Protein AF-A0A1Y1M152-F1 (afdb_monomer_lite)

Organism: Photinus pyralis (NCBI:txid7054)

Structure (mmCIF, N/CA/C/O backbone):
data_AF-A0A1Y1M152-F1
#
_entry.id   AF-A0A1Y1M152-F1
#
loop_
_atom_site.group_PDB
_atom_site.id
_atom_site.type_symbol
_atom_site.label_atom_id
_atom_site.label_alt_id
_atom_site.label_comp_id
_atom_site.label_asym_id
_atom_site.label_entity_id
_atom_site.label_seq_id
_atom_site.pdbx_PDB_ins_code
_atom_site.Cartn_x
_atom_site.Cartn_y
_atom_site.Cartn_z
_atom_site.occupancy
_atom_site.B_iso_or_equiv
_atom_site.auth_seq_id
_atom_site.auth_comp_id
_atom_site.auth_asym_id
_atom_site.auth_atom_id
_atom_site.pdbx_PDB_model_num
ATOM 1 N N . ALA A 1 1 ? 13.445 -6.075 -23.088 1.00 83.88 1 ALA A N 1
ATOM 2 C CA . ALA A 1 1 ? 14.106 -5.167 -22.137 1.00 83.88 1 ALA A CA 1
ATOM 3 C C . ALA A 1 1 ? 15.263 -5.867 -21.452 1.00 83.88 1 ALA A C 1
ATOM 5 O O . ALA A 1 1 ? 16.391 -5.562 -21.796 1.00 83.88 1 ALA A O 1
ATOM 6 N N . ILE A 1 2 ? 14.992 -6.873 -20.612 1.00 86.00 2 ILE A N 1
ATOM 7 C CA . ILE A 1 2 ? 16.014 -7.551 -19.797 1.00 86.00 2 ILE A CA 1
ATOM 8 C C . ILE A 1 2 ? 17.186 -8.097 -20.624 1.00 86.00 2 ILE A C 1
ATOM 10 O O . ILE A 1 2 ? 18.317 -7.688 -20.413 1.00 86.00 2 ILE A O 1
ATOM 14 N N . SER A 1 3 ? 16.923 -8.917 -21.645 1.00 87.19 3 SER A N 1
ATOM 15 C CA . SER A 1 3 ? 17.983 -9.474 -22.504 1.00 87.19 3 SER A CA 1
ATOM 16 C C . SER A 1 3 ? 18.749 -8.441 -23.340 1.00 87.19 3 SER A C 1
ATOM 18 O O . SER A 1 3 ? 19.852 -8.723 -23.787 1.00 87.19 3 SER A O 1
ATOM 20 N N . LYS A 1 4 ? 18.166 -7.259 -23.580 1.00 87.25 4 LYS A N 1
ATOM 21 C CA . LYS A 1 4 ? 18.761 -6.184 -24.393 1.00 87.25 4 LYS A CA 1
ATOM 22 C C . LYS A 1 4 ? 19.402 -5.076 -23.549 1.00 87.25 4 LYS A C 1
ATOM 24 O O . LYS A 1 4 ? 19.910 -4.124 -24.129 1.00 87.25 4 LYS A O 1
ATOM 29 N N . GLY A 1 5 ? 19.277 -5.126 -22.218 1.00 86.81 5 GLY A N 1
ATOM 30 C CA . GLY A 1 5 ? 19.728 -4.062 -21.310 1.00 86.81 5 GLY A CA 1
ATOM 31 C C . GLY A 1 5 ? 19.075 -2.690 -21.537 1.00 86.81 5 GLY A C 1
ATOM 32 O O . GLY A 1 5 ? 19.563 -1.684 -21.042 1.00 86.81 5 GLY A O 1
ATOM 33 N N . THR A 1 6 ? 17.992 -2.614 -22.316 1.00 87.88 6 THR A N 1
ATOM 34 C CA . THR A 1 6 ? 17.377 -1.349 -22.745 1.00 87.88 6 THR A CA 1
ATOM 35 C C . THR A 1 6 ? 15.858 -1.418 -22.630 1.00 87.88 6 THR A C 1
ATOM 37 O O . THR A 1 6 ? 15.235 -2.434 -22.960 1.00 87.88 6 THR A O 1
ATOM 40 N N . VAL A 1 7 ? 15.237 -0.341 -22.143 1.00 89.25 7 VAL A N 1
ATOM 41 C CA . VAL A 1 7 ? 13.777 -0.235 -22.007 1.00 89.25 7 VAL A CA 1
ATOM 42 C C . VAL A 1 7 ? 13.227 0.619 -23.141 1.00 89.25 7 VAL A C 1
ATOM 44 O O . VAL A 1 7 ? 13.581 1.784 -23.277 1.00 89.25 7 VAL A O 1
ATOM 47 N N . ASP A 1 8 ? 12.338 0.035 -23.940 1.00 89.69 8 ASP A N 1
ATOM 48 C CA . ASP A 1 8 ? 11.600 0.760 -24.975 1.00 89.69 8 ASP A CA 1
ATOM 49 C C . ASP A 1 8 ? 10.652 1.804 -24.357 1.00 89.69 8 ASP A C 1
ATOM 51 O O . ASP A 1 8 ? 10.041 1.559 -23.314 1.00 89.69 8 ASP A O 1
ATOM 55 N N . GLU A 1 9 ? 10.480 2.951 -25.014 1.00 87.25 9 GLU A N 1
ATOM 56 C CA . GLU A 1 9 ? 9.652 4.050 -24.502 1.00 87.25 9 GLU A CA 1
ATOM 57 C C . GLU A 1 9 ? 8.175 3.656 -24.323 1.00 87.25 9 GLU A C 1
ATOM 59 O O . GLU A 1 9 ? 7.511 4.088 -23.376 1.00 87.25 9 GLU A O 1
ATOM 64 N N . LYS A 1 10 ? 7.635 2.791 -25.192 1.00 88.94 10 LYS A N 1
ATOM 65 C CA . LYS A 1 10 ? 6.262 2.299 -25.025 1.00 88.94 10 LYS A CA 1
ATOM 66 C C . LYS A 1 10 ? 6.162 1.413 -23.794 1.00 88.94 10 LYS A C 1
ATOM 68 O O . LYS A 1 10 ? 5.148 1.462 -23.103 1.00 88.94 10 LYS A O 1
ATOM 73 N N . LEU A 1 11 ? 7.192 0.608 -23.520 1.00 87.44 11 LEU A N 1
ATOM 74 C CA . LEU A 1 11 ? 7.247 -0.242 -22.334 1.00 87.44 11 LEU A CA 1
ATOM 75 C C . LEU A 1 11 ? 7.384 0.595 -21.057 1.00 87.44 11 LEU A C 1
ATOM 77 O O . LEU A 1 11 ? 6.640 0.346 -20.117 1.00 8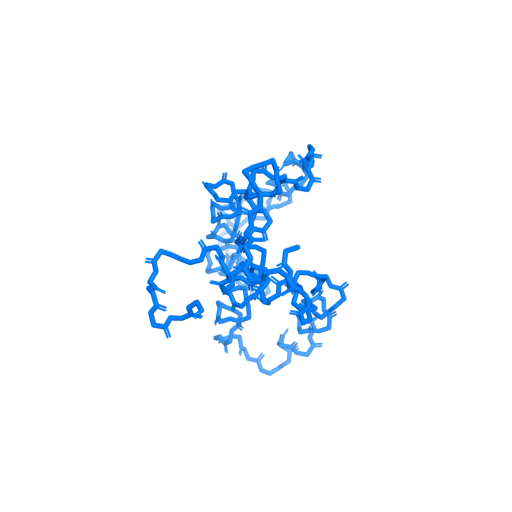7.44 11 LEU A O 1
ATOM 81 N N . SER A 1 12 ? 8.251 1.611 -21.034 1.00 85.56 12 SER A N 1
ATOM 82 C CA . SER A 1 12 ? 8.466 2.458 -19.847 1.00 85.56 12 SER A CA 1
ATOM 83 C C . SER A 1 12 ? 7.212 3.227 -19.418 1.00 85.56 12 SER A C 1
ATOM 85 O O . SER A 1 12 ? 7.023 3.508 -18.233 1.00 85.56 12 SER A O 1
ATOM 87 N N . LYS A 1 13 ? 6.315 3.528 -20.363 1.00 85.62 13 LYS A N 1
ATOM 88 C CA . LYS A 1 13 ? 5.039 4.212 -20.110 1.00 85.62 13 LYS A CA 1
ATOM 89 C C . LYS A 1 13 ? 3.864 3.264 -19.857 1.00 85.62 13 LYS A C 1
ATOM 91 O O . LYS A 1 13 ? 2.762 3.745 -19.586 1.00 85.62 13 LYS A O 1
ATOM 96 N N . ARG A 1 14 ? 4.049 1.936 -19.924 1.00 87.56 14 ARG A N 1
ATOM 97 C CA . ARG A 1 14 ? 2.958 0.997 -19.618 1.00 87.56 14 ARG A CA 1
ATOM 98 C C . ARG A 1 14 ? 2.516 1.166 -18.171 1.00 87.56 14 ARG A C 1
ATOM 100 O O . ARG A 1 14 ? 3.332 1.209 -17.254 1.00 87.56 14 ARG A O 1
ATOM 107 N N . SER A 1 15 ? 1.206 1.219 -17.980 1.00 80.94 15 SER A N 1
ATOM 108 C CA . SER A 1 15 ? 0.557 1.225 -16.674 1.00 80.94 15 SER A CA 1
ATOM 109 C C . SER A 1 15 ? -0.387 0.022 -16.579 1.00 80.94 15 SER A C 1
ATOM 111 O O . SER A 1 15 ? -0.811 -0.498 -17.615 1.00 80.94 15 SER A O 1
ATOM 113 N N . PRO A 1 16 ? -0.751 -0.435 -15.368 1.00 72.25 16 PRO A N 1
ATOM 114 C CA . PRO A 1 16 ? -1.667 -1.565 -15.165 1.00 72.25 16 PRO A CA 1
ATOM 115 C C . PRO A 1 16 ? -3.121 -1.306 -15.626 1.00 72.25 16 PRO A C 1
ATOM 117 O O . PRO A 1 16 ? -4.016 -2.086 -15.316 1.00 72.25 16 PRO A O 1
ATOM 120 N N . GLY A 1 17 ? -3.376 -0.230 -16.379 1.00 76.50 17 GLY A N 1
ATOM 121 C CA . GLY A 1 17 ? -4.693 0.126 -16.901 1.00 76.50 17 GLY A CA 1
ATOM 122 C C . GLY A 1 17 ? -5.550 0.917 -15.911 1.00 76.50 17 GLY A C 1
ATOM 123 O O . GLY A 1 17 ? -5.062 1.484 -14.930 1.00 76.50 17 GLY A O 1
ATOM 124 N N . LYS A 1 18 ? -6.858 1.000 -16.188 1.00 74.00 18 LYS A N 1
ATOM 125 C CA . LYS A 1 18 ? -7.813 1.722 -15.333 1.00 74.00 18 LYS A CA 1
ATOM 126 C C . LYS A 1 18 ? -8.013 0.968 -14.015 1.00 74.00 18 LYS A C 1
ATOM 128 O O . LYS A 1 18 ? -8.721 -0.030 -13.961 1.00 74.00 18 LYS A O 1
ATOM 133 N N . MET A 1 19 ? -7.429 1.483 -12.938 1.00 72.06 19 MET A N 1
ATOM 134 C CA . MET A 1 19 ? -7.684 0.997 -11.582 1.00 72.06 19 MET A CA 1
ATOM 135 C C . MET A 1 19 ? -9.010 1.562 -11.044 1.00 72.06 19 MET A C 1
ATOM 137 O O . MET A 1 19 ? -9.297 2.752 -11.198 1.00 72.06 19 MET A O 1
ATOM 141 N N . VAL A 1 20 ? -9.813 0.735 -10.364 1.00 74.12 20 VAL A N 1
ATOM 142 C CA . VAL A 1 20 ? -11.092 1.161 -9.758 1.00 74.12 20 VAL A CA 1
ATOM 143 C C . VAL A 1 20 ? -10.836 1.929 -8.454 1.00 74.12 20 VAL A C 1
ATOM 145 O O . VAL A 1 20 ? -10.971 1.409 -7.346 1.00 74.12 20 VAL A O 1
ATOM 148 N N . HIS A 1 21 ? -10.446 3.195 -8.591 1.00 72.81 21 HIS A N 1
ATOM 149 C CA . HIS A 1 21 ? -10.028 4.059 -7.481 1.00 72.81 21 HIS A CA 1
ATOM 150 C C . HIS A 1 21 ? -11.121 4.334 -6.448 1.00 72.81 21 HIS A C 1
ATOM 152 O O . HIS A 1 21 ? -10.827 4.454 -5.258 1.00 72.81 21 HIS A O 1
ATOM 158 N N . SER A 1 22 ? -12.377 4.413 -6.890 1.00 74.62 22 SER A N 1
ATOM 159 C CA . SER A 1 22 ? -13.521 4.683 -6.017 1.00 74.62 22 SER A CA 1
ATOM 160 C C . SER A 1 22 ? -13.650 3.635 -4.916 1.00 74.62 22 SER A C 1
ATOM 162 O O . SER A 1 22 ? -13.928 3.980 -3.769 1.00 74.62 22 SER A O 1
ATOM 164 N N . ARG A 1 23 ? -13.369 2.361 -5.216 1.00 76.25 23 ARG A N 1
ATOM 165 C CA . ARG A 1 23 ? -13.485 1.273 -4.237 1.00 76.25 23 ARG A CA 1
ATOM 166 C C . ARG A 1 23 ? -12.437 1.370 -3.135 1.00 76.25 23 ARG A C 1
ATOM 168 O O . ARG A 1 23 ? -12.772 1.139 -1.979 1.00 76.2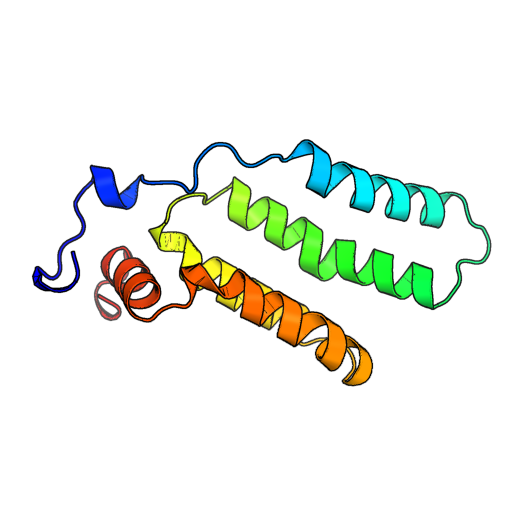5 23 ARG A O 1
ATOM 175 N N . TRP A 1 24 ? -11.211 1.761 -3.483 1.00 80.06 24 TRP A N 1
ATOM 176 C CA . TRP A 1 24 ? -10.127 1.940 -2.516 1.00 80.06 24 TRP A CA 1
ATOM 177 C C . TRP A 1 24 ? -10.442 3.045 -1.501 1.00 80.06 24 TRP A C 1
ATOM 179 O O . TRP A 1 24 ? -10.388 2.839 -0.290 1.00 80.06 24 TRP A O 1
ATOM 189 N N . LEU A 1 25 ? -10.857 4.212 -1.993 1.00 86.94 25 LEU A N 1
ATOM 190 C CA . LEU A 1 25 ? -11.137 5.360 -1.130 1.00 86.94 25 LEU A CA 1
ATOM 191 C C . LEU A 1 25 ? -12.442 5.211 -0.341 1.00 86.94 25 LEU A C 1
ATOM 193 O O . LEU A 1 25 ? -12.544 5.736 0.763 1.00 86.94 25 LEU A O 1
ATOM 197 N N . THR A 1 26 ? -13.439 4.488 -0.862 1.00 91.81 26 THR A N 1
ATOM 198 C CA . THR A 1 26 ? -14.745 4.365 -0.190 1.00 91.81 26 THR A CA 1
ATOM 199 C C . THR A 1 26 ? -14.618 3.741 1.197 1.00 91.81 26 THR A C 1
ATOM 201 O O . THR A 1 26 ? -15.142 4.299 2.161 1.00 91.81 26 THR A O 1
ATOM 204 N N . THR A 1 27 ? -13.911 2.614 1.316 1.00 91.81 27 THR A N 1
ATOM 205 C CA . THR A 1 27 ? -13.751 1.922 2.602 1.00 91.81 27 THR A CA 1
ATOM 206 C C . THR A 1 27 ? -12.905 2.743 3.570 1.00 91.81 27 THR A C 1
ATOM 208 O O . THR A 1 27 ? -13.322 2.942 4.708 1.00 91.81 27 THR A O 1
ATOM 211 N N . ALA A 1 28 ? -11.778 3.296 3.109 1.00 94.06 28 ALA A N 1
ATOM 212 C CA . ALA A 1 28 ? -10.922 4.143 3.937 1.00 94.06 28 ALA A CA 1
ATOM 213 C C . ALA A 1 28 ? -11.683 5.368 4.473 1.00 94.06 28 ALA A C 1
ATOM 215 O O . ALA A 1 28 ? -11.687 5.615 5.674 1.00 94.06 28 ALA A O 1
ATOM 216 N N . ASN A 1 29 ? -12.424 6.073 3.614 1.00 95.94 29 ASN A N 1
ATOM 217 C CA . ASN A 1 29 ? -13.214 7.237 4.016 1.00 95.94 29 ASN A CA 1
ATOM 218 C C . ASN A 1 29 ? -14.356 6.879 4.976 1.00 95.94 29 ASN A C 1
ATOM 220 O O . ASN A 1 29 ? -14.690 7.676 5.847 1.00 95.94 29 ASN A O 1
ATOM 224 N N . ARG A 1 30 ? -14.975 5.699 4.836 1.00 96.62 30 ARG A N 1
ATOM 225 C CA . ARG A 1 30 ? -15.992 5.221 5.788 1.00 96.62 30 ARG A CA 1
ATOM 226 C C . ARG A 1 30 ? -15.389 4.954 7.167 1.00 96.62 30 ARG A C 1
ATOM 228 O O . ARG A 1 30 ? -15.978 5.385 8.148 1.00 96.62 30 ARG A O 1
ATOM 235 N N . ILE A 1 31 ? -14.221 4.314 7.229 1.00 97.38 31 ILE A N 1
ATOM 236 C CA . ILE A 1 31 ? -13.510 4.051 8.490 1.00 97.38 31 ILE A CA 1
ATOM 237 C C . ILE A 1 31 ? -13.068 5.363 9.148 1.00 97.38 31 ILE A C 1
ATOM 239 O O . ILE A 1 31 ? -13.284 5.548 10.340 1.00 97.38 31 ILE A O 1
ATOM 243 N N . LEU A 1 32 ? -12.508 6.298 8.373 1.00 97.88 32 LEU A N 1
ATOM 244 C CA . LEU A 1 32 ? -12.106 7.611 8.885 1.00 97.88 32 LEU A CA 1
ATOM 245 C C . LEU A 1 32 ? -13.302 8.405 9.427 1.00 97.88 32 LEU A C 1
ATOM 247 O O . LEU A 1 32 ? -13.206 8.982 10.504 1.00 97.88 32 LEU A O 1
ATOM 251 N N . ARG A 1 33 ? -14.441 8.405 8.720 1.00 98.25 33 ARG A N 1
ATOM 252 C CA . ARG A 1 33 ? -15.668 9.049 9.215 1.00 98.25 33 ARG A CA 1
ATOM 253 C C . ARG A 1 33 ? -16.181 8.404 10.495 1.00 98.25 33 ARG A C 1
ATOM 255 O O . ARG A 1 33 ? -16.532 9.135 11.408 1.00 98.25 33 ARG A O 1
ATOM 262 N N . LEU A 1 34 ? -16.192 7.070 10.558 1.00 98.25 34 LEU A N 1
ATOM 263 C CA . LEU A 1 34 ? -16.598 6.337 11.756 1.00 98.25 34 LEU A CA 1
ATOM 264 C C . LEU A 1 34 ? -15.726 6.718 12.956 1.00 98.25 34 LEU A C 1
ATOM 266 O O . LEU A 1 34 ? -16.251 6.972 14.030 1.00 98.25 34 LEU A O 1
ATOM 270 N N . TYR A 1 35 ? -14.409 6.802 12.768 1.00 98.25 35 TYR A N 1
ATOM 271 C CA . TYR A 1 35 ? -13.489 7.238 13.817 1.00 98.25 35 TYR A CA 1
ATOM 272 C C . TYR A 1 35 ? -13.785 8.653 14.314 1.00 98.25 35 TYR A C 1
ATOM 274 O O . TYR A 1 35 ? -13.880 8.858 15.515 1.00 98.25 35 TYR A O 1
ATOM 282 N N . VAL A 1 36 ? -13.984 9.612 13.403 1.00 97.94 36 VAL A N 1
ATOM 283 C CA . VAL A 1 36 ? -14.289 11.007 13.772 1.00 97.94 36 VAL A CA 1
ATOM 284 C C . VAL A 1 36 ? -15.640 11.137 14.482 1.00 97.94 36 VAL A C 1
ATOM 286 O O . VAL A 1 36 ? -15.805 12.030 15.302 1.00 97.94 36 VAL A O 1
ATOM 289 N N . SER A 1 37 ? -16.605 10.265 14.181 1.00 97.94 37 SER A N 1
ATOM 290 C CA . SER A 1 37 ? -17.937 10.282 14.795 1.00 97.94 37 SER A CA 1
ATOM 291 C C . SER A 1 37 ? -18.062 9.417 16.054 1.00 97.94 37 SER A C 1
ATOM 293 O O . SER A 1 37 ? -19.184 9.174 16.489 1.00 97.94 37 SER A O 1
ATOM 295 N N . THR A 1 38 ? -16.964 8.867 16.577 1.00 97.81 38 THR A N 1
ATOM 296 C CA . THR A 1 38 ? -16.975 8.004 17.765 1.00 97.81 38 THR A CA 1
ATOM 297 C C . THR A 1 38 ? -16.202 8.694 18.881 1.00 97.81 38 THR A C 1
ATOM 299 O O . THR A 1 38 ? -14.996 8.878 18.741 1.00 97.81 38 THR A O 1
ATOM 302 N N . ASP A 1 39 ? -16.874 9.042 19.981 1.00 96.75 39 ASP A N 1
ATOM 303 C CA . ASP A 1 39 ? -16.251 9.755 21.109 1.00 96.75 39 ASP A CA 1
ATOM 304 C C . ASP A 1 39 ? -15.127 8.935 21.766 1.00 96.75 39 ASP A C 1
ATOM 306 O O . ASP A 1 39 ? -14.039 9.449 22.020 1.00 96.75 39 ASP A O 1
ATOM 310 N N . GLU A 1 40 ? -15.359 7.633 21.968 1.00 97.44 40 GLU A N 1
ATOM 311 C CA . GLU A 1 40 ? -14.387 6.690 22.535 1.00 97.44 40 GLU A CA 1
ATOM 312 C C . GLU A 1 40 ? -14.120 5.538 21.548 1.00 97.44 40 GLU A C 1
ATOM 314 O O . GLU A 1 40 ? -14.766 4.484 21.599 1.00 97.44 40 GLU A O 1
ATOM 319 N N . PRO A 1 41 ? -13.209 5.722 20.575 1.00 97.44 41 PRO A N 1
ATOM 320 C CA . PRO A 1 41 ? -12.961 4.723 19.548 1.00 97.44 41 PRO A CA 1
ATOM 321 C C . PRO A 1 41 ? -12.270 3.484 20.129 1.00 97.44 41 PRO A C 1
ATOM 323 O O . PRO A 1 41 ? -11.282 3.578 20.854 1.00 97.44 41 PRO A O 1
ATOM 326 N N . SER A 1 42 ? -12.745 2.299 19.734 1.00 98.12 42 SER A N 1
ATOM 327 C CA . SER A 1 42 ? -12.084 1.038 20.096 1.00 98.12 42 SER A CA 1
ATOM 328 C C . SER A 1 42 ? -10.637 0.978 19.591 1.00 98.12 42 SER A C 1
ATOM 330 O O . SER A 1 42 ? -10.308 1.527 18.536 1.00 98.12 42 SER A O 1
ATOM 332 N N . GLU A 1 43 ? -9.788 0.218 20.285 1.00 97.38 43 GLU A N 1
ATOM 333 C CA . GLU A 1 43 ? -8.389 0.005 19.891 1.00 97.38 43 GLU A CA 1
ATOM 334 C C . GLU A 1 43 ? -8.263 -0.496 18.440 1.00 97.38 43 GLU A C 1
ATOM 336 O O . GLU A 1 43 ? -7.452 0.005 17.662 1.00 97.38 43 GLU A O 1
ATOM 341 N N . ASN A 1 44 ? -9.143 -1.411 18.023 1.00 96.94 44 ASN A N 1
ATOM 342 C CA . ASN A 1 44 ? -9.186 -1.914 16.649 1.00 96.94 44 ASN A CA 1
ATOM 343 C C . ASN A 1 44 ? -9.471 -0.807 15.623 1.00 96.94 44 ASN A C 1
ATOM 345 O O . ASN A 1 44 ? -8.869 -0.786 14.546 1.00 96.94 44 ASN A O 1
ATOM 349 N N . LEU A 1 45 ? -10.370 0.128 15.943 1.00 97.75 45 LEU A N 1
ATOM 350 C CA . LEU A 1 45 ? -10.673 1.258 15.067 1.00 97.75 45 LEU A CA 1
ATOM 351 C C . LEU A 1 45 ? -9.473 2.210 14.963 1.00 97.75 45 LEU A C 1
ATOM 353 O O . LEU A 1 45 ? -9.120 2.624 13.857 1.00 97.75 45 LEU A O 1
ATOM 357 N N . VAL A 1 46 ? -8.792 2.480 16.081 1.00 98.00 46 VAL A N 1
ATOM 358 C CA . VAL A 1 46 ? -7.550 3.274 16.113 1.00 98.00 46 VAL A CA 1
ATOM 359 C C . VAL A 1 46 ? -6.456 2.620 15.262 1.00 98.00 46 VAL A C 1
ATOM 361 O O . VAL A 1 46 ? -5.793 3.302 14.474 1.00 98.00 46 VAL A O 1
ATOM 364 N N . ILE A 1 47 ? -6.288 1.296 15.356 1.00 97.56 47 ILE A N 1
ATOM 365 C CA . ILE A 1 47 ? -5.328 0.528 14.550 1.00 97.56 47 ILE A CA 1
ATOM 366 C C . ILE A 1 47 ? -5.629 0.678 13.055 1.00 97.56 47 ILE A C 1
ATOM 368 O O . ILE A 1 47 ? -4.722 0.977 12.273 1.00 97.56 47 ILE A O 1
ATOM 372 N N . LEU A 1 48 ? -6.892 0.511 12.647 1.00 97.12 48 LEU A N 1
ATOM 373 C CA . LEU A 1 48 ? -7.299 0.633 11.245 1.00 97.12 48 LEU A CA 1
ATOM 374 C C . LEU A 1 48 ? -7.060 2.042 10.698 1.00 97.12 48 LEU A C 1
ATOM 376 O O . LEU A 1 48 ? -6.505 2.193 9.610 1.00 97.12 48 LEU A O 1
ATOM 380 N N . VAL A 1 49 ? -7.429 3.076 11.453 1.00 97.81 49 VAL A N 1
ATOM 381 C CA . VAL A 1 49 ? -7.190 4.478 11.074 1.00 97.81 49 VAL A CA 1
ATOM 382 C C . VAL A 1 49 ? -5.700 4.762 10.962 1.00 97.81 49 VAL A C 1
ATOM 384 O O . VAL A 1 49 ? -5.247 5.326 9.966 1.00 97.81 49 VAL A O 1
ATOM 387 N N . THR A 1 50 ? -4.912 4.301 11.931 1.00 97.81 50 THR A N 1
ATOM 388 C CA . THR A 1 50 ? -3.455 4.448 11.908 1.00 97.81 50 THR A CA 1
ATOM 389 C C . THR A 1 50 ? -2.856 3.779 10.673 1.00 97.81 50 THR A C 1
ATOM 391 O O . THR A 1 50 ? -2.002 4.366 10.009 1.00 97.81 50 THR A O 1
ATOM 394 N N . PHE A 1 51 ? -3.329 2.583 10.314 1.00 96.69 51 PHE A N 1
ATOM 395 C CA . PHE A 1 51 ? -2.915 1.894 9.092 1.00 96.69 51 PHE A CA 1
ATOM 396 C C . PHE A 1 51 ? -3.313 2.661 7.825 1.00 96.69 51 PHE A C 1
ATOM 398 O O . PHE A 1 51 ? -2.511 2.770 6.892 1.00 96.69 51 PHE A O 1
ATOM 405 N N . ILE A 1 52 ? -4.514 3.248 7.794 1.00 96.69 52 ILE A N 1
ATOM 406 C CA . ILE A 1 52 ? -4.959 4.083 6.674 1.00 96.69 52 ILE A CA 1
ATOM 407 C C . ILE A 1 52 ? -4.014 5.271 6.479 1.00 96.69 52 ILE A C 1
ATOM 409 O O . ILE A 1 52 ? -3.566 5.518 5.360 1.00 96.69 52 ILE A O 1
ATOM 413 N N . LEU A 1 53 ? -3.679 5.974 7.560 1.00 96.38 53 LEU A N 1
ATOM 414 C CA . LEU A 1 53 ? -2.844 7.173 7.513 1.00 96.38 53 LEU A CA 1
ATOM 415 C C . LEU A 1 53 ? -1.374 6.858 7.208 1.00 96.38 53 LEU A C 1
ATOM 417 O O . LEU A 1 53 ? -0.745 7.575 6.433 1.00 96.38 53 LEU A O 1
ATOM 421 N N . LYS A 1 54 ? -0.819 5.789 7.792 1.00 96.50 54 LYS A N 1
ATOM 422 C CA . LYS A 1 54 ? 0.610 5.456 7.662 1.00 96.50 54 LYS A CA 1
ATOM 423 C C . LYS A 1 54 ? 0.950 4.644 6.417 1.00 96.50 54 LYS A C 1
ATOM 425 O O . LYS A 1 54 ? 2.062 4.762 5.910 1.00 96.50 54 LYS A O 1
ATOM 430 N N . VAL A 1 55 ? 0.030 3.808 5.937 1.00 95.00 55 VAL A N 1
ATOM 431 C CA . VAL A 1 55 ? 0.307 2.854 4.852 1.00 95.00 55 VAL A CA 1
ATOM 432 C C . VAL A 1 55 ? -0.601 3.113 3.663 1.00 95.00 55 VAL A C 1
ATOM 434 O O . VAL A 1 55 ? -0.118 3.397 2.570 1.00 95.00 55 VAL A O 1
ATOM 437 N N . TYR A 1 56 ? -1.916 3.042 3.866 1.00 93.19 56 TYR A N 1
ATOM 438 C CA . TYR A 1 56 ? -2.867 2.985 2.759 1.00 93.19 56 TYR A CA 1
ATOM 439 C C . TYR A 1 56 ? -2.894 4.266 1.917 1.00 93.19 56 TYR A C 1
ATOM 441 O O . TYR A 1 56 ? -2.731 4.211 0.697 1.00 93.19 56 TYR A O 1
ATOM 449 N N . ALA A 1 57 ? -3.069 5.425 2.559 1.00 93.81 57 ALA A N 1
ATOM 450 C CA . ALA A 1 57 ? -3.135 6.709 1.873 1.00 93.81 57 ALA A CA 1
ATOM 451 C C . ALA A 1 57 ? -1.797 7.069 1.197 1.00 93.81 57 ALA A C 1
ATOM 453 O O . ALA A 1 57 ? -1.822 7.343 -0.006 1.00 93.81 57 ALA A O 1
ATOM 454 N N . PRO A 1 58 ? -0.626 6.982 1.867 1.00 94.44 58 PRO A N 1
ATOM 455 C CA . PRO A 1 58 ? 0.660 7.205 1.207 1.00 94.44 58 PRO A CA 1
ATOM 456 C C . PRO A 1 58 ? 0.877 6.291 -0.002 1.00 94.44 58 PRO A C 1
ATOM 458 O O . PRO A 1 58 ? 1.279 6.768 -1.062 1.00 94.44 58 PRO A O 1
ATOM 461 N N . MET A 1 59 ? 0.555 4.997 0.112 1.00 93.00 59 MET A N 1
ATOM 462 C CA . MET A 1 59 ? 0.681 4.064 -1.010 1.00 93.00 59 MET A CA 1
ATOM 463 C C . MET A 1 59 ? -0.234 4.427 -2.177 1.00 93.00 59 MET A C 1
ATOM 465 O O . MET A 1 59 ? 0.198 4.367 -3.329 1.00 93.00 59 MET A O 1
ATOM 469 N N . TRP A 1 60 ? -1.472 4.846 -1.900 1.00 91.12 60 TRP A N 1
ATOM 470 C CA . TRP A 1 60 ? -2.386 5.318 -2.936 1.00 91.12 60 TRP A CA 1
ATOM 471 C C . TRP A 1 60 ? -1.797 6.509 -3.700 1.00 91.12 60 TRP A C 1
ATOM 473 O O . TRP A 1 60 ? -1.746 6.468 -4.929 1.00 91.12 60 TRP A O 1
ATOM 483 N N . PHE A 1 61 ? -1.277 7.525 -3.002 1.00 90.88 61 PHE A N 1
ATOM 484 C CA . PHE A 1 61 ? -0.637 8.675 -3.650 1.00 90.88 61 PHE A CA 1
ATOM 485 C C . PHE A 1 61 ? 0.583 8.267 -4.479 1.00 90.88 61 PHE A C 1
ATOM 487 O O . PHE A 1 61 ? 0.715 8.706 -5.617 1.00 90.88 61 PHE A O 1
ATOM 494 N N . ILE A 1 62 ? 1.448 7.397 -3.953 1.00 91.19 62 ILE A N 1
ATOM 495 C CA . ILE A 1 62 ? 2.648 6.933 -4.664 1.00 91.19 62 ILE A CA 1
ATOM 496 C C . ILE A 1 62 ? 2.274 6.237 -5.978 1.00 91.19 62 ILE A C 1
ATOM 498 O O . ILE A 1 62 ? 2.792 6.598 -7.035 1.00 91.19 62 ILE A O 1
ATOM 502 N N . ILE A 1 63 ? 1.327 5.296 -5.931 1.00 89.19 63 ILE A N 1
ATOM 503 C CA . ILE A 1 63 ? 0.867 4.559 -7.115 1.00 89.19 63 ILE A CA 1
ATOM 504 C C . ILE A 1 63 ? 0.216 5.509 -8.130 1.00 89.19 63 ILE A C 1
ATOM 506 O O . ILE A 1 63 ? 0.405 5.355 -9.337 1.00 89.19 63 ILE A O 1
ATOM 510 N N . LYS A 1 64 ? -0.542 6.509 -7.663 1.00 86.62 64 LYS A N 1
ATOM 511 C CA . LYS A 1 64 ? -1.209 7.490 -8.530 1.00 86.62 64 LYS A CA 1
ATOM 512 C C . LYS A 1 64 ? -0.234 8.444 -9.204 1.00 86.62 64 LYS A C 1
ATOM 514 O O . LYS A 1 64 ? -0.393 8.707 -10.392 1.00 86.62 64 LYS A O 1
ATOM 519 N N . SER A 1 65 ? 0.747 8.947 -8.465 1.00 88.44 65 SER A N 1
ATOM 520 C CA . SER A 1 65 ? 1.742 9.887 -8.983 1.00 88.44 65 SER A CA 1
ATOM 521 C C . SER A 1 65 ? 2.730 9.211 -9.928 1.00 88.44 65 SER A C 1
ATOM 523 O O . SER A 1 65 ? 3.266 9.857 -10.824 1.00 88.44 65 SER A O 1
ATOM 525 N N . LYS A 1 66 ? 2.978 7.909 -9.742 1.00 85.88 66 LYS A N 1
ATOM 526 C CA . LYS A 1 66 ? 3.958 7.139 -10.511 1.00 85.88 66 LYS A CA 1
ATOM 527 C C . LYS A 1 66 ? 3.376 5.791 -10.981 1.00 85.88 66 LYS A C 1
ATOM 529 O O . LYS A 1 66 ? 3.783 4.743 -10.482 1.00 85.88 66 LYS A O 1
ATOM 534 N N . PRO A 1 67 ? 2.448 5.787 -11.960 1.00 83.50 67 PRO A N 1
ATOM 535 C CA . PRO A 1 67 ? 1.719 4.581 -12.374 1.00 83.50 67 PRO A CA 1
ATOM 536 C C . PRO A 1 67 ? 2.482 3.687 -13.368 1.00 83.50 67 PRO A C 1
ATOM 538 O O . PRO A 1 67 ? 1.937 2.683 -13.828 1.00 83.50 67 PRO A O 1
ATOM 541 N N . SER A 1 68 ? 3.706 4.067 -13.748 1.00 88.06 68 SER A N 1
ATOM 542 C CA . SER A 1 68 ? 4.545 3.302 -14.677 1.00 88.06 68 SER A CA 1
ATOM 543 C C . SER A 1 68 ? 4.903 1.929 -14.101 1.00 88.06 68 SER A C 1
ATOM 545 O O . SER A 1 68 ? 5.178 1.793 -12.908 1.00 88.06 68 SER A O 1
ATOM 547 N N . CYS A 1 69 ? 4.984 0.917 -14.964 1.00 88.00 69 CYS A N 1
ATOM 548 C CA . CYS A 1 69 ? 5.460 -0.413 -14.598 1.00 88.00 69 CYS A CA 1
ATOM 549 C C . CYS A 1 69 ? 6.897 -0.412 -14.049 1.00 88.00 69 CYS A C 1
ATOM 551 O O . CYS A 1 69 ? 7.220 -1.282 -13.246 1.00 88.00 69 CYS A O 1
ATOM 553 N N . LEU A 1 70 ? 7.724 0.587 -14.393 1.00 91.44 70 LEU A N 1
ATOM 554 C CA . LEU A 1 70 ? 9.071 0.768 -13.828 1.00 91.44 70 LEU A CA 1
ATOM 555 C C . LEU A 1 70 ? 9.046 0.970 -12.307 1.00 91.44 70 LEU A C 1
ATOM 557 O O . LEU A 1 70 ? 9.999 0.660 -11.604 1.00 91.44 70 LEU A O 1
ATOM 561 N N . GLN A 1 71 ? 7.939 1.501 -11.794 1.00 91.62 71 GLN A N 1
ATOM 562 C CA . GLN A 1 71 ? 7.772 1.854 -10.387 1.00 91.62 71 GLN A CA 1
ATOM 563 C C . GLN A 1 71 ? 7.080 0.738 -9.601 1.00 91.62 71 GLN A C 1
ATOM 565 O O . GLN A 1 71 ? 6.968 0.820 -8.382 1.00 91.62 71 GLN A O 1
ATOM 570 N N . GLY A 1 72 ? 6.637 -0.330 -10.270 1.00 90.81 72 GLY A N 1
ATOM 571 C CA . GLY A 1 72 ? 5.904 -1.424 -9.641 1.00 90.81 72 GLY A CA 1
ATOM 572 C C . GLY A 1 72 ? 6.678 -2.072 -8.493 1.00 90.81 72 GLY A C 1
ATOM 573 O O . GLY A 1 72 ? 6.165 -2.147 -7.376 1.00 90.81 72 GLY A O 1
ATOM 574 N N . ALA A 1 73 ? 7.919 -2.500 -8.748 1.00 93.12 73 ALA A N 1
ATOM 575 C CA . ALA A 1 73 ? 8.765 -3.137 -7.737 1.00 93.12 73 ALA A CA 1
ATOM 576 C C . ALA A 1 73 ? 9.032 -2.198 -6.549 1.00 93.12 73 ALA A C 1
ATOM 578 O O . ALA A 1 73 ? 8.915 -2.597 -5.388 1.00 93.12 73 ALA A O 1
ATOM 579 N N . PHE A 1 74 ? 9.294 -0.920 -6.842 1.00 92.75 74 PHE A N 1
ATOM 580 C CA . PHE A 1 74 ? 9.463 0.118 -5.829 1.00 92.75 74 PHE A CA 1
ATOM 581 C C . PHE A 1 74 ? 8.205 0.293 -4.968 1.00 92.75 74 PHE A C 1
ATOM 583 O O . PHE A 1 74 ? 8.304 0.394 -3.747 1.00 92.75 74 PHE A O 1
ATOM 590 N N . ASN A 1 75 ? 7.017 0.271 -5.574 1.00 92.25 75 ASN A N 1
ATOM 591 C CA . ASN A 1 75 ? 5.751 0.391 -4.856 1.00 92.25 75 ASN A CA 1
ATOM 592 C C . ASN A 1 75 ? 5.533 -0.790 -3.895 1.00 92.25 75 ASN A C 1
ATOM 594 O O . ASN A 1 75 ? 5.119 -0.577 -2.755 1.00 92.25 75 ASN A O 1
ATOM 598 N N . VAL A 1 76 ? 5.856 -2.023 -4.306 1.00 93.19 76 VAL A N 1
ATOM 599 C CA . VAL A 1 76 ? 5.763 -3.197 -3.416 1.00 93.19 76 VAL A CA 1
ATOM 600 C C . VAL A 1 76 ? 6.751 -3.078 -2.258 1.00 93.19 76 VAL A C 1
ATOM 602 O O . VAL A 1 76 ? 6.364 -3.235 -1.100 1.00 93.19 76 VAL A O 1
ATOM 605 N N . TRP A 1 77 ? 8.007 -2.731 -2.547 1.00 94.56 77 TRP A N 1
ATOM 606 C CA . TRP A 1 77 ? 9.020 -2.501 -1.518 1.00 94.56 77 TRP A CA 1
ATOM 607 C C . TRP A 1 77 ? 8.591 -1.415 -0.526 1.00 94.56 77 TRP A C 1
ATOM 609 O O . TRP A 1 77 ? 8.678 -1.607 0.688 1.00 94.56 77 TRP A O 1
ATOM 619 N N . LYS A 1 78 ? 8.049 -0.297 -1.018 1.00 95.06 78 LYS A N 1
ATOM 620 C CA . LYS A 1 78 ? 7.585 0.800 -0.170 1.00 95.06 78 LYS A CA 1
ATOM 621 C C . LYS A 1 78 ? 6.430 0.377 0.733 1.00 95.06 78 LYS A C 1
ATOM 623 O O . LYS A 1 78 ? 6.415 0.747 1.904 1.00 95.06 78 LYS A O 1
ATOM 628 N N . MET A 1 79 ? 5.505 -0.438 0.227 1.00 94.44 79 MET A N 1
ATOM 629 C CA . MET A 1 79 ? 4.418 -1.000 1.028 1.00 94.44 79 MET A CA 1
ATOM 630 C C . MET A 1 79 ? 4.949 -1.908 2.145 1.00 94.44 79 MET A C 1
ATOM 632 O O . MET A 1 79 ? 4.501 -1.787 3.284 1.00 94.44 79 MET A O 1
ATOM 636 N N . ILE A 1 80 ? 5.942 -2.759 1.848 1.00 95.31 80 ILE A N 1
ATOM 637 C CA . ILE A 1 80 ? 6.616 -3.602 2.850 1.00 95.31 80 ILE A CA 1
ATOM 638 C C . ILE A 1 80 ? 7.262 -2.732 3.927 1.00 95.31 80 ILE A C 1
ATOM 640 O O . ILE A 1 80 ? 7.077 -3.009 5.111 1.00 95.31 80 ILE A O 1
ATOM 644 N N . GLN A 1 81 ? 7.993 -1.684 3.537 1.00 96.69 81 GLN A N 1
ATOM 645 C CA . GLN A 1 81 ? 8.633 -0.764 4.478 1.00 96.69 81 GLN A CA 1
ATOM 646 C C . GLN A 1 81 ? 7.616 -0.070 5.383 1.00 96.69 81 GLN A C 1
ATOM 648 O O . GLN A 1 81 ? 7.773 -0.073 6.602 1.00 96.69 81 GLN A O 1
ATOM 653 N N . LEU A 1 82 ? 6.561 0.500 4.793 1.00 96.62 82 LEU A N 1
ATOM 654 C CA . LEU A 1 82 ? 5.526 1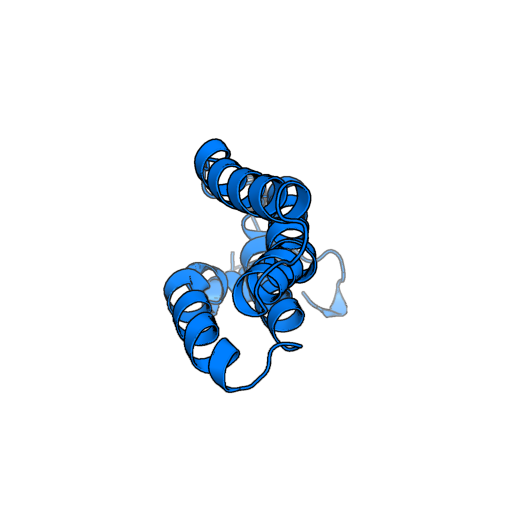.209 5.538 1.00 96.62 82 LEU A CA 1
ATOM 655 C C . LEU A 1 82 ? 4.756 0.280 6.479 1.00 96.62 82 LEU A C 1
ATOM 657 O O . LEU A 1 82 ? 4.306 0.744 7.516 1.00 96.62 82 LEU A O 1
ATOM 661 N N . SER A 1 83 ? 4.627 -1.017 6.181 1.00 96.00 83 SER A N 1
ATOM 662 C CA . SER A 1 83 ? 3.944 -1.960 7.077 1.00 96.00 83 SER A CA 1
ATOM 663 C C . SER A 1 83 ? 4.813 -2.475 8.233 1.00 96.00 83 SER A C 1
ATOM 665 O O . SER A 1 83 ? 4.281 -3.068 9.172 1.00 96.00 83 SER A O 1
ATOM 667 N N . ARG A 1 84 ? 6.137 -2.238 8.234 1.00 96.25 84 ARG A N 1
ATOM 668 C CA . ARG A 1 84 ? 7.044 -2.817 9.248 1.00 96.25 84 ARG A CA 1
ATOM 669 C C . ARG A 1 84 ? 6.804 -2.316 10.677 1.00 96.25 84 ARG A C 1
ATOM 671 O O . ARG A 1 84 ? 7.182 -3.040 11.599 1.00 96.25 84 ARG A O 1
ATOM 678 N N . TYR A 1 85 ? 6.185 -1.143 10.871 1.00 96.38 85 TYR A N 1
ATOM 679 C CA . TYR A 1 85 ? 5.890 -0.606 12.213 1.00 96.38 85 TYR A CA 1
ATOM 680 C C . TYR A 1 85 ? 4.834 -1.420 12.971 1.00 96.38 85 TYR A C 1
ATOM 682 O O . TYR A 1 85 ? 4.705 -1.262 14.182 1.00 96.38 85 TYR A O 1
ATOM 690 N N . LEU A 1 86 ? 4.046 -2.239 12.268 1.00 96.62 86 LEU A N 1
ATOM 691 C CA . LEU A 1 86 ? 2.989 -3.031 12.883 1.00 96.62 86 LEU A CA 1
ATOM 692 C C . LEU A 1 86 ? 3.570 -4.025 13.911 1.00 96.62 86 LEU A C 1
ATOM 694 O O . LEU A 1 86 ? 4.714 -4.456 13.770 1.00 96.62 86 LEU A O 1
ATOM 698 N N . PRO A 1 87 ? 2.812 -4.430 14.937 1.00 96.94 87 PRO A N 1
ATOM 699 C CA . PRO A 1 87 ? 3.164 -5.563 15.787 1.00 96.94 87 PRO A CA 1
ATOM 700 C C . PRO A 1 87 ? 3.046 -6.897 15.027 1.00 96.94 87 PRO A C 1
ATOM 702 O O . PRO A 1 87 ? 2.427 -6.975 13.963 1.00 96.94 87 PRO A O 1
ATOM 705 N N . LYS A 1 88 ? 3.660 -7.960 15.567 1.00 97.25 88 LYS A N 1
ATOM 706 C CA . LYS A 1 88 ? 3.774 -9.272 14.901 1.00 97.25 88 LYS A CA 1
ATOM 707 C C . LYS A 1 88 ? 2.416 -9.850 14.483 1.00 97.25 88 LYS A C 1
ATOM 709 O O . LYS A 1 88 ? 2.248 -10.185 13.320 1.00 97.25 88 LYS A O 1
ATOM 714 N N . ASN A 1 89 ? 1.440 -9.858 15.388 1.00 96.88 89 ASN A N 1
ATOM 715 C CA . ASN A 1 89 ? 0.084 -10.351 15.128 1.00 96.88 89 ASN A CA 1
ATOM 7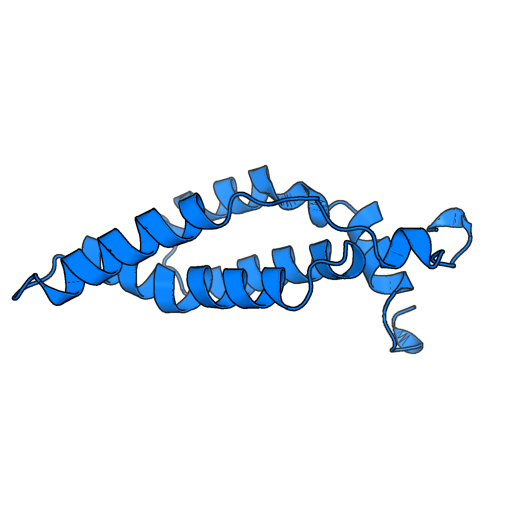16 C C . ASN A 1 89 ? -0.586 -9.678 13.915 1.00 96.88 89 ASN A C 1
ATOM 718 O O . ASN A 1 89 ? -1.301 -10.334 13.166 1.00 96.88 89 ASN A O 1
ATOM 722 N N . LEU A 1 90 ? -0.347 -8.381 13.694 1.00 96.75 90 LEU A N 1
ATOM 723 C CA . LEU A 1 90 ? -0.886 -7.668 12.533 1.00 96.75 90 LEU A CA 1
ATOM 724 C C . LEU A 1 90 ? -0.057 -7.912 11.265 1.00 96.75 90 LEU A C 1
ATOM 726 O O . LEU A 1 90 ? -0.624 -7.973 10.174 1.00 96.75 90 LEU A O 1
ATOM 730 N N . LYS A 1 91 ? 1.266 -8.098 11.381 1.00 96.38 91 LYS A N 1
ATOM 731 C CA . LYS A 1 91 ? 2.102 -8.520 10.241 1.00 96.38 91 LYS A CA 1
ATOM 732 C C . LYS A 1 91 ? 1.699 -9.897 9.733 1.00 96.38 91 LYS A C 1
ATOM 734 O O . LYS A 1 91 ? 1.615 -10.067 8.524 1.00 96.38 91 LYS A O 1
ATOM 739 N N . ASP A 1 92 ? 1.367 -10.826 10.626 1.00 97.00 92 ASP A N 1
ATOM 740 C CA . ASP A 1 92 ? 0.928 -12.177 10.260 1.00 97.00 92 ASP A CA 1
ATOM 741 C C . ASP A 1 92 ? -0.352 -12.153 9.393 1.00 97.00 92 ASP A C 1
ATOM 743 O O . ASP A 1 92 ? -0.571 -13.046 8.577 1.00 97.00 92 ASP A O 1
ATOM 747 N N . VAL A 1 93 ? -1.164 -11.091 9.496 1.00 95.44 93 VAL A N 1
ATOM 748 C CA . VAL A 1 93 ? -2.339 -10.856 8.638 1.00 95.44 93 VAL A CA 1
ATOM 749 C C . VAL A 1 93 ? -1.970 -10.129 7.337 1.00 95.44 93 VAL A C 1
ATOM 751 O O . VAL A 1 93 ? -2.449 -10.493 6.261 1.00 95.44 93 VAL A O 1
ATOM 754 N N . ILE A 1 94 ? -1.141 -9.084 7.414 1.00 94.81 94 ILE A N 1
ATOM 755 C CA . ILE A 1 94 ? -0.846 -8.194 6.279 1.00 94.81 94 ILE A CA 1
ATOM 756 C C . ILE A 1 94 ? 0.188 -8.788 5.317 1.00 94.81 94 ILE A C 1
ATOM 758 O O . ILE A 1 94 ? 0.033 -8.656 4.102 1.00 94.81 94 ILE A O 1
ATOM 762 N N . ASP A 1 95 ? 1.222 -9.460 5.816 1.00 95.38 95 ASP A N 1
ATOM 763 C CA . ASP A 1 95 ? 2.324 -9.968 4.994 1.00 95.38 95 ASP A CA 1
ATOM 764 C C . ASP A 1 95 ? 1.850 -11.000 3.950 1.00 95.38 95 ASP A C 1
ATOM 766 O O . ASP A 1 95 ? 2.214 -10.851 2.779 1.00 95.38 95 ASP A O 1
ATOM 770 N N . PRO A 1 96 ? 0.943 -11.951 4.263 1.00 97.12 96 PRO A N 1
ATOM 771 C CA . PRO A 1 96 ? 0.347 -12.824 3.248 1.00 97.12 96 PRO A CA 1
ATOM 772 C C . PRO A 1 96 ? -0.498 -12.079 2.204 1.00 97.12 96 PRO A C 1
ATOM 774 O O . PRO A 1 96 ? -0.638 -12.531 1.066 1.00 97.12 96 PRO A O 1
ATOM 777 N N . VAL A 1 97 ? -1.108 -10.944 2.562 1.00 93.94 97 VAL A N 1
ATOM 778 C CA . VAL A 1 97 ? -1.854 -10.105 1.609 1.00 93.94 97 VAL A CA 1
ATOM 779 C C . VAL A 1 97 ? -0.888 -9.387 0.672 1.00 93.94 97 VAL A C 1
ATOM 781 O O . VAL A 1 97 ? -1.109 -9.400 -0.539 1.00 93.94 97 VAL A O 1
ATOM 784 N N . ILE A 1 98 ? 0.196 -8.818 1.203 1.00 93.81 98 ILE A N 1
ATOM 785 C CA . ILE A 1 98 ? 1.252 -8.191 0.401 1.00 93.81 98 ILE A CA 1
ATOM 786 C C . ILE A 1 98 ? 1.863 -9.216 -0.556 1.00 93.81 98 ILE A C 1
ATOM 788 O O . ILE A 1 98 ? 1.970 -8.941 -1.748 1.00 93.81 98 ILE A O 1
ATOM 792 N N . PHE A 1 99 ? 2.191 -10.409 -0.057 1.00 94.12 99 PHE A N 1
ATOM 793 C CA . PHE A 1 99 ? 2.780 -11.484 -0.850 1.00 94.12 99 PHE A CA 1
ATOM 794 C C . PHE A 1 99 ? 1.864 -11.943 -1.989 1.00 94.12 99 PHE A C 1
ATOM 796 O O . PHE A 1 99 ? 2.296 -12.036 -3.129 1.00 94.12 99 PHE A O 1
ATOM 803 N N . ARG A 1 100 ? 0.567 -12.152 -1.736 1.00 94.50 100 ARG A N 1
ATOM 804 C CA . ARG A 1 100 ? -0.378 -12.543 -2.802 1.00 94.50 100 ARG A CA 1
ATOM 805 C C . ARG A 1 100 ? -0.555 -11.480 -3.890 1.00 94.50 100 ARG A C 1
ATOM 807 O O . ARG A 1 100 ? -0.987 -11.808 -4.988 1.00 94.50 100 ARG A O 1
ATOM 814 N N . ASN A 1 101 ? -0.238 -10.219 -3.595 1.00 89.44 101 ASN A N 1
ATOM 815 C CA . ASN A 1 101 ? -0.359 -9.096 -4.525 1.00 89.44 101 ASN A CA 1
ATOM 816 C C . ASN A 1 101 ? 1.008 -8.602 -5.039 1.00 89.44 101 ASN A C 1
ATOM 818 O O . ASN A 1 101 ? 1.092 -7.531 -5.643 1.00 89.44 101 ASN A O 1
ATOM 822 N N . SER A 1 102 ? 2.085 -9.362 -4.826 1.00 91.38 102 SER A N 1
ATOM 823 C CA . SER A 1 102 ? 3.456 -8.954 -5.143 1.00 91.38 102 SER A CA 1
ATOM 824 C C . SER A 1 102 ? 3.873 -9.261 -6.589 1.00 91.38 102 SER A C 1
ATOM 826 O O . SER A 1 102 ? 5.057 -9.420 -6.861 1.00 91.38 102 SER A O 1
ATOM 828 N N . TYR A 1 103 ? 2.941 -9.270 -7.551 1.00 91.25 103 TYR A N 1
ATOM 829 C CA . TYR A 1 103 ? 3.246 -9.486 -8.978 1.00 91.25 103 TYR A CA 1
ATOM 830 C C . TYR A 1 103 ? 4.412 -8.605 -9.478 1.00 91.25 103 TYR A C 1
ATOM 832 O O . TYR A 1 103 ? 5.315 -9.050 -10.182 1.00 91.25 103 TYR A O 1
ATOM 840 N N . PHE A 1 104 ? 4.456 -7.344 -9.046 1.00 90.69 104 PHE A N 1
ATOM 841 C CA . PHE A 1 104 ? 5.537 -6.426 -9.409 1.00 90.69 104 PHE A CA 1
ATOM 842 C C . PHE A 1 104 ? 6.872 -6.668 -8.681 1.00 90.69 104 PHE A C 1
ATOM 844 O O . PHE A 1 104 ? 7.857 -6.017 -9.010 1.00 90.69 104 PHE A O 1
ATOM 851 N N . ALA A 1 105 ? 6.925 -7.586 -7.718 1.00 92.88 105 ALA A N 1
ATOM 852 C CA . ALA A 1 105 ? 8.149 -8.035 -7.057 1.00 92.88 105 ALA A CA 1
ATOM 853 C C . ALA A 1 105 ? 8.761 -9.286 -7.708 1.00 92.88 105 ALA A C 1
ATOM 855 O O . ALA A 1 105 ? 9.744 -9.818 -7.198 1.00 92.88 105 ALA A O 1
ATOM 856 N N . HIS A 1 106 ? 8.209 -9.759 -8.828 1.00 93.81 106 HIS A N 1
ATOM 857 C CA . HIS A 1 106 ? 8.867 -10.790 -9.622 1.00 93.81 106 HIS A CA 1
ATOM 858 C C . HIS A 1 106 ? 10.226 -10.294 -10.158 1.00 93.81 106 HIS A C 1
ATOM 860 O O . HIS A 1 106 ? 10.355 -9.098 -10.455 1.00 93.81 106 HIS A O 1
ATOM 866 N N . PRO A 1 107 ? 11.230 -11.180 -10.315 1.00 93.88 107 PRO A N 1
ATOM 867 C CA . PRO A 1 107 ? 12.581 -10.794 -10.722 1.00 93.88 107 PRO A CA 1
ATOM 868 C C . PRO A 1 107 ? 12.623 -9.937 -11.992 1.00 93.88 107 PRO A C 1
ATOM 870 O O . PRO A 1 107 ? 13.315 -8.923 -12.035 1.00 93.88 107 PRO A O 1
ATOM 873 N N . GLU A 1 108 ? 11.828 -10.273 -13.006 1.00 92.75 108 GLU A N 1
ATOM 874 C CA . GLU A 1 108 ? 11.747 -9.520 -14.256 1.00 92.75 108 GLU A CA 1
ATOM 875 C C . GLU A 1 108 ? 11.223 -8.089 -14.068 1.00 92.75 108 GLU A C 1
ATOM 877 O O . GLU A 1 108 ? 11.686 -7.176 -14.749 1.00 92.75 108 GLU A O 1
ATOM 882 N N . ASN A 1 109 ? 10.303 -7.871 -13.124 1.00 92.38 109 ASN A N 1
ATOM 883 C CA . ASN A 1 109 ? 9.746 -6.553 -12.819 1.00 92.38 109 ASN A CA 1
ATOM 884 C C . ASN A 1 109 ? 10.712 -5.712 -11.974 1.00 92.38 109 ASN A C 1
ATOM 886 O O . ASN A 1 109 ? 10.767 -4.492 -12.138 1.00 92.38 109 ASN A O 1
ATOM 890 N N . ILE A 1 110 ? 11.509 -6.358 -11.117 1.00 93.69 110 ILE A N 1
ATOM 891 C CA . ILE A 1 110 ? 12.602 -5.708 -10.383 1.00 93.69 110 ILE A CA 1
ATOM 892 C C . ILE A 1 110 ? 13.673 -5.230 -11.366 1.00 93.69 110 ILE A C 1
ATOM 894 O O . ILE A 1 110 ? 14.003 -4.045 -11.379 1.00 93.69 110 ILE A O 1
ATOM 898 N N . LEU A 1 111 ? 14.158 -6.123 -12.234 1.00 93.88 111 LEU A N 1
ATOM 899 C CA . LEU A 1 111 ? 15.155 -5.783 -13.252 1.00 93.88 111 LEU A CA 1
ATOM 900 C C . LEU A 1 111 ? 14.635 -4.709 -14.212 1.00 93.88 111 LEU A C 1
ATOM 902 O O . LEU A 1 111 ? 15.373 -3.807 -14.595 1.00 93.88 111 LEU A O 1
ATOM 906 N N . LEU A 1 112 ? 13.349 -4.758 -14.569 1.00 92.44 112 LEU A N 1
ATOM 907 C CA . LEU A 1 112 ? 12.723 -3.721 -15.382 1.00 92.44 112 LEU A CA 1
ATOM 908 C C . LEU A 1 112 ? 12.768 -2.348 -14.693 1.00 92.44 112 LEU A C 1
ATOM 910 O O . LEU A 1 112 ? 13.064 -1.357 -15.355 1.00 92.44 112 LEU A O 1
ATOM 914 N N . GLY A 1 113 ? 12.505 -2.288 -13.385 1.00 91.75 113 GLY A N 1
ATOM 915 C CA . GLY A 1 113 ? 12.629 -1.060 -12.599 1.00 91.75 113 GLY A CA 1
ATOM 916 C C . GLY A 1 113 ? 14.063 -0.528 -12.546 1.00 91.75 113 GLY A C 1
ATOM 917 O O . GLY A 1 113 ? 14.262 0.669 -12.729 1.00 91.75 113 GLY A O 1
ATOM 918 N N . MET A 1 114 ? 15.053 -1.413 -12.377 1.00 92.81 114 MET A N 1
ATOM 919 C CA . MET A 1 114 ? 16.478 -1.050 -12.379 1.00 92.81 114 MET A CA 1
ATOM 920 C C . MET A 1 114 ? 16.928 -0.489 -13.731 1.00 92.81 114 MET A C 1
ATOM 922 O O . MET A 1 114 ? 17.546 0.570 -13.783 1.00 92.81 114 MET A O 1
ATOM 926 N N . LEU A 1 115 ? 16.540 -1.134 -14.836 1.00 92.00 115 LEU A N 1
ATOM 927 C CA . LEU A 1 115 ? 16.874 -0.665 -16.185 1.00 92.00 115 LEU A CA 1
ATOM 928 C C . LEU A 1 115 ? 16.273 0.709 -16.519 1.00 92.00 115 LEU A C 1
ATOM 930 O O . LEU A 1 115 ? 16.784 1.417 -17.387 1.00 92.00 115 LEU A O 1
ATOM 934 N N . GLY A 1 116 ? 15.159 1.059 -15.873 1.00 88.12 116 GLY A N 1
ATOM 935 C CA . GLY A 1 116 ? 14.495 2.351 -16.010 1.00 88.12 116 GLY A CA 1
ATOM 936 C C . GLY A 1 116 ? 14.951 3.413 -15.005 1.00 88.12 116 GLY A C 1
ATOM 937 O O . GLY A 1 116 ? 14.379 4.504 -15.009 1.00 88.12 116 GLY A O 1
ATOM 938 N N . ASP A 1 117 ? 15.918 3.113 -14.133 1.00 89.62 117 ASP A N 1
ATOM 939 C CA . ASP A 1 117 ? 16.444 4.073 -13.162 1.00 89.62 117 ASP A CA 1
ATOM 940 C C . ASP A 1 117 ? 17.327 5.114 -13.869 1.00 89.62 117 ASP A C 1
ATOM 942 O O . ASP A 1 117 ? 18.065 4.817 -14.808 1.00 89.62 117 ASP A O 1
ATOM 946 N N . THR A 1 118 ? 17.248 6.368 -13.426 1.00 87.81 118 THR A N 1
ATOM 947 C CA . THR A 1 118 ? 18.070 7.453 -13.980 1.00 87.81 118 THR A CA 1
ATOM 948 C C . THR A 1 118 ? 19.509 7.402 -13.471 1.00 87.81 118 THR A C 1
ATOM 950 O O . THR A 1 118 ? 20.378 8.078 -14.015 1.00 87.81 118 THR A O 1
ATOM 953 N N . ARG A 1 119 ? 19.766 6.651 -12.394 1.00 90.62 119 ARG A N 1
ATOM 954 C CA . ARG A 1 119 ? 21.089 6.499 -11.789 1.00 90.62 119 ARG A CA 1
ATOM 955 C C . ARG A 1 119 ? 21.865 5.411 -12.519 1.00 90.62 119 ARG A C 1
ATOM 957 O O . ARG A 1 119 ? 21.556 4.232 -12.396 1.00 90.62 119 ARG A O 1
ATOM 964 N N . GLU A 1 120 ? 22.920 5.814 -13.218 1.00 85.44 120 GLU A N 1
ATOM 965 C CA . GLU A 1 120 ? 23.716 4.910 -14.055 1.00 85.44 120 GLU A CA 1
ATOM 966 C C . GLU A 1 120 ? 24.354 3.752 -13.275 1.00 85.44 120 GLU A C 1
ATOM 968 O O . GLU A 1 120 ? 24.362 2.636 -13.765 1.00 85.44 120 GLU A O 1
ATOM 973 N N . HIS A 1 121 ? 24.785 3.971 -12.028 1.00 88.94 121 HIS A N 1
ATOM 974 C CA . HIS A 1 121 ? 25.377 2.919 -11.185 1.00 88.94 121 HIS A CA 1
ATOM 975 C C . HIS A 1 121 ? 24.391 1.825 -10.728 1.00 88.94 121 HIS A C 1
ATOM 977 O O . HIS A 1 121 ? 24.809 0.863 -10.090 1.00 88.94 121 HIS A O 1
ATOM 983 N N . ILE A 1 122 ? 23.088 1.995 -10.976 1.00 83.94 122 ILE A N 1
ATOM 984 C CA . ILE A 1 122 ? 22.042 1.002 -10.671 1.00 83.94 122 ILE A CA 1
ATOM 985 C C . ILE A 1 122 ? 21.642 0.211 -11.921 1.00 83.94 122 ILE A C 1
ATOM 987 O O . ILE A 1 122 ? 21.069 -0.873 -11.790 1.00 83.94 122 ILE A O 1
ATOM 991 N N . ARG A 1 123 ? 21.916 0.764 -13.107 1.00 78.81 123 ARG A N 1
ATOM 992 C CA . ARG A 1 123 ? 21.507 0.214 -14.396 1.00 78.81 123 ARG A CA 1
ATOM 993 C C . ARG A 1 123 ? 22.451 -0.877 -14.885 1.00 78.81 123 ARG A C 1
ATOM 995 O O . ARG A 1 123 ? 23.676 -0.732 -14.695 1.00 78.81 123 ARG A O 1
#

pLDDT: mean 91.42, std 6.32, range [72.06, 98.25]

Secondary structure (DSSP, 8-state):
-GGGT---HHHHT-------HHHHHHHHHHHHHHHHT-SS--HHHHHHHHHIIIIIHHHHHHHHH--SGGGHHHHHHHHHHHHTTS-HHHHHHHHHHHHHT-GGGSHHHHHHHHHT-S-GGG-

Radius of gyration: 17.32 Å; chains: 1; bounding box: 43×24×48 Å

Sequence (123 aa):
AISKGTVDEKLSKRSPGKMVHSRWLTTANRILRLYVSTDEPSENLVILVTFILKVYAPMWFIIKSKPSCLQGAFNVWKMIQLSRYLPKNLKDVIDPVIFRNSYFAHPENILLGMLGDTREHIR

Foldseek 3Di:
DLVVLADDPVQQADFPPDDPVCVLVVVLVVLVVVVVPDPDDDPVSVVSNCCCVQASVVLVVQCVVRRTLLCLLVSLVVNVVSCPVDDPVVCVVVVVVSVVVSPCNPPVSPSSNQSPDPDPVSD

=== Feature glossary ===
The record interleaves many kinds of information about one protein. Here is each kind framed as the question it answers.

Q: What does the local fold look like, residue by residue?
A: A 3Di character summarizes, for each residue, the relative orientation of the Cα frame of its nearest spatial neighbor. Because it encodes fold topology rather than chemistry, 3Di alignments detect remote structural similarity that sequence alignment misses.

Q: Which residues are in helices, strands, or loops?
A: Secondary structure is the local, repeating backbone conformation. DSSP classifies it into eight states by reading the hydrogen-bond network: three helix type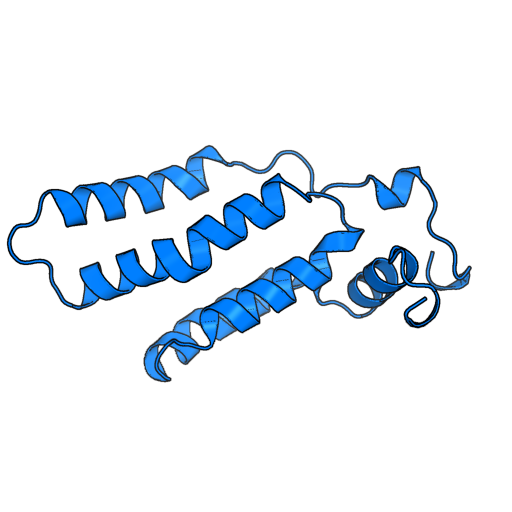s (H, G, I), two β types (E, B), two non-regular types (T, S), and unstructured coil (-).

Q: How big and how compact is the whole molecule?
A: Three whole-structure scalars: the radius of gyration (RMS distance of Cα from centroid, in Å), the count of Cα–Cα contacts (pairs closer than 8 Å and separated by more than four residues in sequence — i.e. tertiary, not local, contacts), and the bounding-box dimensions. Together they distinguish compact globular folds from extended fibres or disordered chains.

Q: How confident is the AlphaFold model at each residue?
A: For AlphaFold models, the B-factor field carries pLDDT — the model's own estimate of local accuracy on a 0–100 scale. Regions with pLDDT<50 should be treated as essentially unmodeled; they often correspond to intrinsically disordered segments.

Q: What family and function is it annotated with?
A: Functional annotations link the protein to curated databases. InterPro entries identify conserved domains and families by matching the sequence against member-database signatures (Pfam, PROSITE, CDD, …). Gene Ontology (GO) terms describe molecular function, biological process, and cellular component in a controlled vocabulary. CATH places the structure in a hierarchical fold classification (Class/Architecture/Topology/Homologous-superfamily). The organism is the source species.

Q: What known structures does this most resemble?
A: Nearest PDB neighbors are the top structural matches found by Foldseek when searching this structure against the entire Protein Data Bank. Each hit reports a TM-score (0 to 1; >0.5 almost always implies the same fold) and an E-value. These are *structural* homologs — they may share no detectable sequence similarity.

Q: Which residues are buried vs exposed?
A: Solvent-accessible surface area (SASA) is the area in Å² traced out by the centre of a 1.4 Å probe sphere (a water molecule) rolled over the protein's van der Waals surface (Shrake–Rupley / Lee–Richards construction). Buried residues have near-zero SASA; fully exposed residues can exceed 200 Å². The total SASA scales roughly with the number of surface residues.

Q: What are the backbone torsion angles?
A: φ (phi) and ψ (psi) are the two rotatable backbone dihedrals per residue: φ is the C(i-1)–N–Cα–C torsion, ψ is the N–Cα–C–N(i+1) torsion, both in degrees on (−180°, 180°]. α-helical residues cluster near (−60°, −45°); β-strand residues near (−120°, +130°). A Ramachandran plot is simply a scatter of (φ, ψ) for every residue.

Q: Are the domains correctly placed relative to each other?
A: Predicted aligned error is AlphaFold's pairwise confidence. Unlike pLDDT (per-residue), PAE is per-residue-pair and captures whether two parts of the structure are correctly placed relative to each other. Units are ångströms of expected positional error.

Q: What if only a Cα trace is available?
A: P-SEA three-state annotation labels each residue as helix, strand, or coil based purely on the geometry of the Cα trace. It serves as a fallback when the full backbone (and thus DSSP) is unavailable.

Q: What is the amino-acid chain?
A: This is the polypeptide sequence — one letter per residue, N-terminus first. Length ra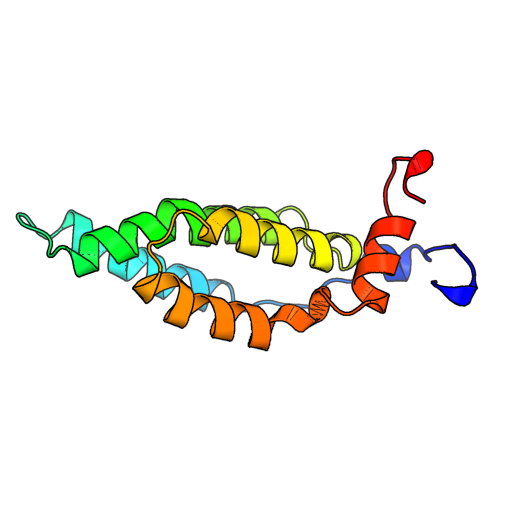nges from a few dozen residues for small domains to over a thousand for large multi-domain proteins.

Q: What do the rendered images show?
A: The six renders are orthographic views along the three Cartesian axes in both directions. Representation (cartoon, sticks, or surface) and color scheme (sequence-rainbow or by-chain) vary across proteins so the training set covers all the common visualization conventions.

Q: What do the diagnostic plots show?
A: Plot images: a contact map (which residues are close in 3D, as an N×N binary image), a Ramachandran scatter (backbone torsion angles, revealing secondary-structure composition at a glance), and — for AlphaFold structures — a PAE heatmap (pairwise prediction confidence).

Q: How mobile is each atom in the crystal?
A: B-factor (Debye–Waller factor) reflects atomic displacement in the crystal lattice. It is an experimental observable (units Å²), not a prediction; low values mean the atom is pinned down, high values mean it moves or is heterogeneous across the crystal.

Q: Where is each backbone atom in 3D?
A: The mmCIF table is the protein's shape written out atom by atom. For each backbone N, Cα, C, and carbonyl O, it records an (x, y, z) coordinate triple in Å plus the residue type, chain letter, and residue number.